Protein AF-A0A7S2JHP8-F1 (afdb_monomer_lite)

pLDDT: mean 72.4, std 18.15, range [30.45, 94.75]

Sequence (149 aa):
VKTAEEFLEIVLFQPHLDRVVVLPDGVRLLGQQDGIAECIRQAACGSRTLRQFLQRLGHDAQEAFRGRIWHYATKGSEKEVTKKSRKKKSLRETVQELQEKEATGELPTNAPLYASEIRWREKVQHPIIKDQMVKTATNVDIYDCTPLA

Structure (mmCIF, N/CA/C/O backbone):
data_AF-A0A7S2JHP8-F1
#
_entry.id   AF-A0A7S2JHP8-F1
#
loop_
_atom_site.group_PDB
_atom_site.id
_atom_site.type_symbol
_atom_site.label_atom_id
_atom_site.label_alt_id
_atom_site.label_comp_id
_atom_site.label_asym_id
_atom_site.label_entity_id
_atom_site.label_seq_id
_atom_site.pdbx_PDB_ins_code
_atom_site.Cartn_x
_atom_site.Cartn_y
_atom_site.Cartn_z
_atom_site.occupancy
_atom_site.B_iso_or_equiv
_atom_site.auth_seq_id
_atom_site.auth_comp_id
_atom_site.auth_asym_id
_atom_site.auth_atom_id
_atom_site.pdbx_PDB_model_num
ATOM 1 N N . VAL A 1 1 ? -15.486 8.942 -16.056 1.00 53.44 1 VAL A N 1
ATOM 2 C CA . VAL A 1 1 ? -14.080 9.185 -16.417 1.00 53.44 1 VAL A CA 1
ATOM 3 C C . VAL A 1 1 ? -13.724 8.244 -17.546 1.00 53.44 1 VAL A C 1
ATOM 5 O O . VAL A 1 1 ? -13.686 7.038 -17.324 1.00 53.44 1 VAL A O 1
ATOM 8 N N . LYS A 1 2 ? -13.617 8.774 -18.759 1.00 55.00 2 LYS A N 1
ATOM 9 C CA . LYS A 1 2 ? -13.337 8.032 -19.991 1.00 55.00 2 LYS A CA 1
ATOM 10 C C . LYS A 1 2 ? -11.970 8.389 -20.582 1.00 55.00 2 LYS A C 1
ATOM 12 O O . LYS A 1 2 ? -11.461 7.602 -21.372 1.00 55.00 2 LYS A O 1
ATOM 17 N N . THR A 1 3 ? -11.369 9.508 -20.172 1.00 51.47 3 THR A N 1
ATOM 18 C CA . THR A 1 3 ? -10.024 9.942 -20.589 1.00 51.47 3 THR A CA 1
ATOM 19 C C . THR A 1 3 ? -9.161 10.359 -19.390 1.00 51.47 3 THR A C 1
ATOM 21 O O . THR A 1 3 ? -9.671 10.527 -18.276 1.00 51.47 3 THR A O 1
ATOM 24 N N . ALA A 1 4 ? -7.846 10.486 -19.603 1.00 47.53 4 ALA A N 1
ATOM 25 C CA . ALA A 1 4 ? -6.899 10.947 -18.585 1.00 47.53 4 ALA A CA 1
ATOM 26 C C . ALA A 1 4 ? -7.091 12.442 -18.265 1.00 47.53 4 ALA A C 1
ATOM 28 O O . ALA A 1 4 ? -6.930 12.858 -17.122 1.00 47.53 4 ALA A O 1
ATOM 29 N N . GLU A 1 5 ? -7.521 13.236 -19.242 1.00 46.91 5 GLU A N 1
ATOM 30 C CA . GLU A 1 5 ? -7.824 14.658 -19.090 1.00 46.91 5 GLU A CA 1
ATOM 31 C C . GLU A 1 5 ? -9.089 14.871 -18.250 1.00 46.91 5 GLU A C 1
ATOM 33 O O . GLU A 1 5 ? -9.059 15.640 -17.292 1.00 46.91 5 GLU A O 1
ATOM 38 N N . GLU A 1 6 ? -10.161 14.107 -18.509 1.00 49.41 6 GLU A N 1
ATOM 39 C CA . GLU A 1 6 ? -11.370 14.120 -17.669 1.00 49.41 6 GLU A CA 1
ATOM 40 C C . GLU A 1 6 ? -11.048 13.717 -16.221 1.00 49.41 6 GLU A C 1
ATOM 42 O O . GLU A 1 6 ? -11.676 14.187 -15.274 1.00 49.41 6 GLU A O 1
ATOM 47 N N . PHE A 1 7 ? -10.075 12.819 -16.031 1.00 56.66 7 PHE A N 1
ATOM 48 C CA . PHE A 1 7 ? -9.614 12.423 -14.705 1.00 56.66 7 PHE A CA 1
ATOM 49 C C . PHE A 1 7 ? -8.895 13.572 -13.995 1.00 56.66 7 PHE A C 1
ATOM 51 O O . PHE A 1 7 ? -9.224 13.874 -12.849 1.00 56.66 7 PHE A O 1
ATOM 58 N N . LEU A 1 8 ? -7.941 14.215 -14.673 1.00 46.22 8 LEU A N 1
ATOM 59 C CA . LEU A 1 8 ? -7.182 15.336 -14.123 1.00 46.22 8 LEU A CA 1
ATOM 60 C C . LEU A 1 8 ? -8.088 16.530 -13.808 1.00 46.22 8 LEU A C 1
ATO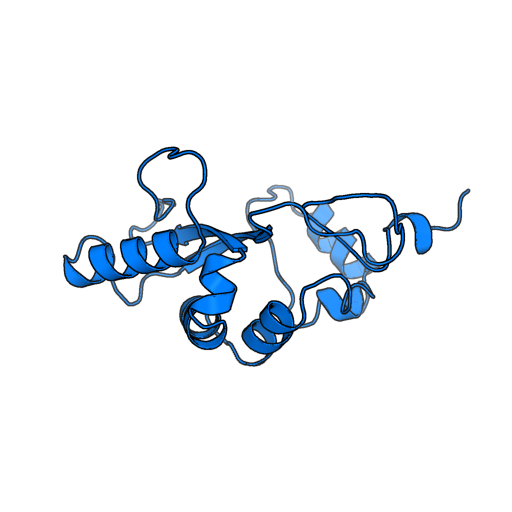M 62 O O . LEU A 1 8 ? -7.933 17.119 -12.743 1.00 46.22 8 LEU A O 1
ATOM 66 N N . GLU A 1 9 ? -9.080 16.833 -14.650 1.00 44.00 9 GLU A N 1
ATOM 67 C CA . GLU A 1 9 ? -10.091 17.855 -14.353 1.00 44.00 9 GLU A CA 1
ATOM 68 C C . GLU A 1 9 ? -10.896 17.511 -13.095 1.00 44.00 9 GLU A C 1
ATOM 70 O O . GLU A 1 9 ? -11.027 18.342 -12.200 1.00 44.00 9 GLU A O 1
ATOM 75 N N . ILE A 1 10 ? -11.387 16.277 -12.955 1.00 44.88 10 ILE A N 1
ATOM 76 C CA . ILE A 1 10 ? -12.155 15.871 -11.765 1.00 44.88 10 ILE A CA 1
ATOM 77 C C . ILE A 1 10 ? -11.296 15.917 -10.488 1.00 44.88 10 ILE A C 1
ATOM 79 O O . ILE A 1 10 ? -11.811 16.237 -9.417 1.00 44.88 10 ILE A O 1
ATOM 83 N N . VAL A 1 11 ? -9.996 15.623 -10.591 1.00 42.34 11 VAL A N 1
ATOM 84 C CA . VAL A 1 11 ? -9.034 15.697 -9.478 1.00 42.34 11 VAL A CA 1
ATOM 85 C C . VAL A 1 11 ? -8.690 17.149 -9.120 1.00 42.34 11 VAL A C 1
ATOM 87 O O . VAL A 1 11 ? -8.589 17.469 -7.938 1.00 42.34 11 VAL A O 1
ATOM 90 N N . LEU A 1 12 ? -8.535 18.033 -10.111 1.00 36.44 12 LEU A N 1
ATOM 91 C CA . LEU A 1 12 ? -8.145 19.436 -9.918 1.00 36.44 12 LEU A CA 1
ATOM 92 C C . LEU A 1 12 ? -9.314 20.346 -9.508 1.00 36.44 12 LEU A C 1
ATOM 94 O O . LEU A 1 12 ? -9.093 21.326 -8.801 1.00 36.44 12 LEU A O 1
ATOM 98 N N . PHE A 1 13 ? -10.550 20.031 -9.911 1.00 30.45 13 PHE A N 1
ATOM 99 C CA . PHE A 1 13 ? -11.729 20.864 -9.636 1.00 30.45 13 PHE A CA 1
ATOM 100 C C . PHE A 1 13 ? -12.490 20.510 -8.348 1.00 30.45 13 PHE A C 1
ATOM 102 O O . PHE A 1 13 ? -13.500 21.153 -8.050 1.00 30.45 13 PHE A O 1
ATOM 109 N N . GLN A 1 14 ? -12.033 19.545 -7.539 1.00 33.25 14 GLN A N 1
ATOM 110 C CA . GLN A 1 14 ? -12.575 19.390 -6.185 1.00 33.25 14 GLN A CA 1
ATOM 111 C C . GLN A 1 14 ? -11.833 20.303 -5.190 1.00 33.25 14 GLN A C 1
ATOM 113 O O . GLN A 1 14 ? -10.618 20.188 -5.049 1.00 33.25 14 GLN A O 1
ATOM 118 N N . PRO A 1 15 ? -12.542 21.178 -4.448 1.00 32.19 15 PRO A N 1
ATOM 119 C CA . PRO A 1 15 ? -11.938 22.202 -3.584 1.00 32.19 15 PRO A CA 1
ATOM 120 C C . PRO A 1 15 ? -11.189 21.663 -2.349 1.00 32.19 15 PRO A C 1
ATOM 122 O O . PRO A 1 15 ? -10.661 22.443 -1.560 1.00 32.19 15 PRO A O 1
ATOM 125 N N . HIS A 1 16 ? -11.114 20.343 -2.171 1.00 35.00 16 HIS A N 1
ATOM 126 C CA . HIS A 1 16 ? -10.489 19.680 -1.032 1.00 35.00 16 HIS A CA 1
ATOM 127 C C . HIS A 1 16 ? -9.866 18.367 -1.525 1.00 35.00 16 HIS A C 1
ATOM 129 O O . HIS A 1 16 ? -10.564 17.360 -1.641 1.00 35.00 16 HIS A O 1
ATOM 135 N N . LEU A 1 17 ? -8.569 18.340 -1.847 1.00 39.56 17 LEU A N 1
ATOM 136 C CA . LEU A 1 17 ? -7.865 17.080 -2.131 1.00 39.56 17 LEU A CA 1
ATOM 137 C C . LEU A 1 17 ? -7.614 16.297 -0.826 1.00 39.56 17 LEU A C 1
ATOM 139 O O . LEU A 1 17 ? -6.480 16.038 -0.448 1.00 39.56 17 LEU A O 1
ATOM 143 N N . ASP A 1 18 ? -8.695 15.894 -0.156 1.00 39.75 18 ASP A N 1
ATOM 144 C CA . ASP A 1 18 ? -8.703 14.932 0.958 1.00 39.75 18 ASP A CA 1
ATOM 145 C C . ASP A 1 18 ? -8.967 13.497 0.467 1.00 39.75 18 ASP A C 1
ATOM 147 O O . ASP A 1 18 ? -9.038 12.551 1.253 1.00 39.75 18 ASP A O 1
ATOM 151 N N . ARG A 1 19 ? -9.154 13.298 -0.846 1.00 36.59 19 ARG A N 1
ATOM 152 C CA . ARG A 1 19 ? -9.536 11.997 -1.401 1.00 36.59 19 ARG A CA 1
ATOM 153 C C . ARG A 1 19 ? -8.781 11.685 -2.688 1.00 36.59 19 ARG A C 1
ATOM 155 O O . ARG A 1 19 ? -9.166 12.098 -3.775 1.00 36.59 19 ARG A O 1
ATOM 16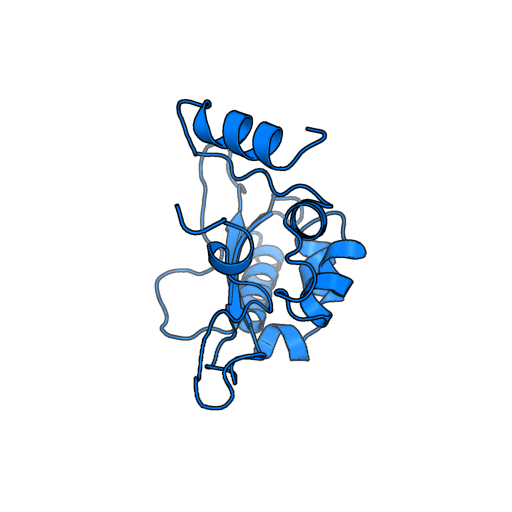2 N N . VAL A 1 20 ? -7.719 10.892 -2.561 1.00 45.59 20 VAL A N 1
ATOM 163 C CA . VAL A 1 20 ? -7.036 10.283 -3.708 1.00 45.59 20 VAL A CA 1
ATOM 164 C C . VAL A 1 20 ? -7.915 9.151 -4.242 1.00 45.59 20 VAL A C 1
ATOM 166 O O . VAL A 1 20 ? -8.080 8.115 -3.596 1.00 45.59 20 VAL A O 1
ATOM 169 N N . VAL A 1 21 ? -8.510 9.349 -5.418 1.00 43.12 21 VAL A N 1
ATOM 170 C CA . VAL A 1 21 ? -9.278 8.310 -6.114 1.00 43.12 21 VAL A CA 1
ATOM 171 C C . VAL A 1 21 ? -8.320 7.505 -6.988 1.00 43.12 21 VAL A C 1
ATOM 173 O O . VAL A 1 21 ? -7.937 7.937 -8.071 1.00 43.12 21 VAL A O 1
ATOM 176 N N . VAL A 1 22 ? -7.928 6.319 -6.520 1.00 52.06 22 VAL A N 1
ATOM 177 C CA . VAL A 1 22 ? -7.160 5.363 -7.330 1.00 52.06 22 VAL A CA 1
ATOM 178 C C . VAL A 1 22 ? -8.140 4.588 -8.208 1.00 52.06 22 VAL A C 1
ATOM 180 O O . VAL A 1 22 ? -8.879 3.730 -7.722 1.00 52.06 22 VAL A O 1
ATOM 183 N N . LEU A 1 23 ? -8.181 4.908 -9.502 1.00 52.59 23 LEU A N 1
ATOM 184 C CA . LEU A 1 23 ? -8.967 4.143 -10.466 1.00 52.59 23 LEU A CA 1
ATOM 185 C C . LEU A 1 23 ? -8.360 2.737 -10.618 1.00 52.59 23 LEU A C 1
ATOM 187 O O . LEU A 1 23 ? -7.144 2.642 -10.803 1.00 52.59 23 LEU A O 1
ATOM 191 N N . PRO A 1 24 ? -9.171 1.660 -10.627 1.00 51.50 24 PRO A N 1
ATOM 192 C CA . PRO A 1 24 ? -8.684 0.290 -10.826 1.00 51.50 24 PRO A CA 1
ATOM 193 C C . PRO A 1 24 ? -7.838 0.100 -12.094 1.00 51.50 24 PRO A C 1
ATOM 195 O O . PRO A 1 24 ? -7.022 -0.810 -12.158 1.00 51.50 24 PRO A O 1
ATOM 198 N N . ASP A 1 25 ? -8.025 0.980 -13.080 1.00 64.12 25 ASP A N 1
ATOM 199 C CA . ASP A 1 25 ? -7.346 0.972 -14.375 1.00 64.12 25 ASP A CA 1
ATOM 200 C C . ASP A 1 25 ? -6.556 2.272 -14.641 1.00 64.12 25 ASP A C 1
ATOM 202 O O . ASP A 1 25 ? -6.093 2.524 -15.750 1.00 64.12 25 ASP A O 1
ATOM 206 N N . GLY A 1 26 ? -6.401 3.132 -13.625 1.00 63.78 26 GLY A N 1
ATOM 207 C CA . GLY A 1 26 ? -5.786 4.458 -13.770 1.00 63.78 26 GLY A CA 1
ATOM 208 C C . GLY A 1 26 ? -4.344 4.394 -14.263 1.00 63.78 26 GLY A C 1
ATOM 209 O O . GLY A 1 26 ? -3.932 5.198 -15.084 1.00 63.78 26 GLY A O 1
ATOM 210 N N . VAL A 1 27 ? -3.596 3.380 -13.832 1.00 63.72 27 VAL A N 1
ATOM 211 C CA . VAL A 1 27 ? -2.206 3.166 -14.252 1.00 63.72 27 VAL A CA 1
ATOM 212 C C . VAL A 1 27 ? -2.118 2.875 -15.754 1.00 63.72 27 VAL A C 1
ATOM 214 O O . VAL A 1 27 ? -1.254 3.424 -16.431 1.00 63.72 27 VAL A O 1
ATOM 217 N N . ARG A 1 28 ? -3.033 2.054 -16.285 1.00 66.00 28 ARG A N 1
ATOM 218 C CA . ARG A 1 28 ? -3.121 1.771 -17.723 1.00 66.00 28 ARG A CA 1
ATOM 219 C C . ARG A 1 28 ? -3.589 3.001 -18.495 1.00 66.00 28 ARG A C 1
ATOM 221 O O . ARG A 1 28 ? -3.047 3.292 -19.553 1.00 66.00 28 ARG A O 1
ATOM 228 N N . LEU A 1 29 ? -4.581 3.725 -17.970 1.00 65.25 29 LEU A N 1
ATOM 229 C CA . LEU A 1 29 ? -5.089 4.958 -18.584 1.00 65.25 29 LEU A CA 1
ATOM 230 C C . LEU A 1 29 ? -4.018 6.054 -18.668 1.00 65.25 29 LEU A C 1
ATOM 232 O O . LEU A 1 29 ? -4.044 6.844 -19.602 1.00 65.25 29 LEU A O 1
ATOM 236 N N . LEU A 1 30 ? -3.068 6.072 -17.731 1.00 63.53 30 LEU A N 1
ATOM 237 C CA . LEU A 1 30 ? -1.915 6.973 -17.747 1.00 63.53 30 LEU A CA 1
ATOM 238 C C . LEU A 1 30 ? -0.759 6.470 -18.629 1.00 63.53 30 LEU A C 1
ATOM 240 O O . LEU A 1 30 ? 0.257 7.149 -18.723 1.00 63.53 30 LEU A O 1
ATOM 244 N N . GLY A 1 31 ? -0.864 5.283 -19.239 1.00 65.00 31 GLY A N 1
ATOM 245 C CA . GLY A 1 31 ? 0.239 4.673 -19.992 1.00 65.00 31 GLY A CA 1
ATOM 246 C C . GLY A 1 31 ? 1.434 4.270 -19.116 1.00 65.00 31 GLY A C 1
ATOM 247 O O . GLY A 1 31 ? 2.532 4.063 -19.620 1.00 65.00 31 GLY A O 1
ATOM 248 N N . GLN A 1 32 ? 1.231 4.157 -17.801 1.00 65.94 32 GLN A N 1
ATOM 249 C CA . GLN A 1 32 ? 2.274 3.944 -16.791 1.00 65.94 32 GLN A CA 1
ATOM 250 C C . GLN A 1 32 ? 2.308 2.496 -16.277 1.00 65.94 32 GLN A C 1
ATOM 252 O O . GLN A 1 32 ? 2.893 2.216 -15.230 1.00 65.94 32 GLN A O 1
ATOM 257 N N . GLN A 1 33 ? 1.677 1.551 -16.987 1.00 65.06 33 GLN A N 1
ATOM 258 C CA . GLN A 1 33 ? 1.565 0.141 -16.573 1.00 65.06 33 GLN A CA 1
ATOM 259 C C . GLN A 1 33 ? 2.904 -0.547 -16.303 1.00 65.06 33 GLN A C 1
ATOM 261 O O . GLN A 1 33 ? 2.944 -1.484 -15.502 1.00 65.06 33 GLN A O 1
ATOM 266 N N . ASP A 1 34 ? 3.980 -0.075 -16.931 1.00 65.31 34 ASP A N 1
ATOM 267 C CA . ASP A 1 34 ? 5.324 -0.617 -16.744 1.00 65.31 34 ASP A CA 1
ATOM 268 C C . ASP A 1 34 ? 6.170 0.209 -15.762 1.00 65.31 34 ASP A C 1
ATOM 270 O O . ASP A 1 34 ? 7.245 -0.222 -15.362 1.00 65.31 34 ASP A O 1
ATOM 274 N N . GLY A 1 35 ? 5.665 1.360 -15.300 1.00 64.62 35 GLY A N 1
ATOM 275 C CA . GLY A 1 35 ? 6.273 2.145 -14.222 1.00 64.62 35 GLY A CA 1
ATOM 276 C C . GLY A 1 35 ? 5.948 1.640 -12.813 1.00 64.62 35 GLY A C 1
ATOM 277 O O . GLY A 1 35 ? 6.386 2.216 -11.819 1.00 64.62 35 GLY A O 1
ATOM 278 N N . ILE A 1 36 ? 5.182 0.554 -12.710 1.00 71.44 36 ILE A N 1
ATOM 279 C CA . ILE A 1 36 ? 4.897 -0.141 -11.458 1.00 71.44 36 ILE A CA 1
ATOM 280 C C . ILE A 1 36 ? 5.524 -1.528 -11.532 1.00 71.44 36 ILE A C 1
ATOM 282 O O . ILE A 1 36 ? 5.339 -2.250 -12.509 1.00 71.44 36 ILE A O 1
ATOM 286 N N . ALA A 1 37 ? 6.233 -1.920 -10.470 1.00 76.69 37 ALA A N 1
ATOM 287 C CA . ALA A 1 37 ? 6.816 -3.252 -10.368 1.00 76.69 37 ALA A CA 1
ATOM 288 C C . ALA A 1 37 ? 5.753 -4.334 -10.619 1.00 76.69 37 ALA A C 1
ATOM 290 O O . ALA A 1 37 ? 4.654 -4.276 -10.060 1.00 76.69 37 ALA A O 1
ATOM 291 N N . GLU A 1 38 ? 6.085 -5.341 -11.426 1.00 82.12 38 GLU A N 1
ATOM 292 C CA . GLU A 1 38 ? 5.125 -6.361 -11.856 1.00 82.12 38 GLU A CA 1
ATOM 293 C C . GLU A 1 38 ? 4.421 -7.049 -10.676 1.00 82.12 38 GLU A C 1
ATOM 295 O O . GLU A 1 38 ? 3.208 -7.246 -10.716 1.00 82.12 38 GLU A O 1
ATOM 300 N N . CYS A 1 39 ? 5.145 -7.335 -9.592 1.00 84.69 39 CYS A N 1
ATOM 301 C CA . CYS A 1 39 ? 4.576 -7.927 -8.382 1.00 84.69 39 CYS A CA 1
ATOM 302 C C . CYS A 1 39 ? 3.487 -7.047 -7.738 1.00 84.69 39 CYS A C 1
ATOM 304 O O . CYS A 1 39 ? 2.457 -7.561 -7.304 1.00 84.69 39 CYS A O 1
ATOM 306 N N . ILE A 1 40 ? 3.663 -5.719 -7.731 1.00 83.44 40 ILE A N 1
ATOM 307 C CA . ILE A 1 40 ? 2.657 -4.764 -7.244 1.00 83.44 40 ILE A CA 1
ATOM 308 C C . ILE A 1 40 ? 1.449 -4.759 -8.181 1.00 83.44 40 ILE A C 1
ATOM 310 O O . ILE A 1 40 ? 0.312 -4.809 -7.711 1.00 83.44 40 ILE A O 1
ATOM 314 N N . ARG A 1 41 ? 1.681 -4.750 -9.500 1.00 79.19 41 ARG A N 1
ATOM 315 C CA . ARG A 1 41 ? 0.619 -4.777 -10.516 1.00 79.19 41 ARG A CA 1
ATOM 316 C C . ARG A 1 41 ? -0.238 -6.038 -10.395 1.00 79.19 41 ARG A C 1
ATOM 318 O O . ARG A 1 41 ? -1.456 -5.940 -10.273 1.00 79.19 41 ARG A O 1
ATOM 325 N N . GLN A 1 42 ? 0.388 -7.212 -10.354 1.00 83.19 42 GLN A N 1
ATOM 326 C CA . GLN A 1 42 ? -0.305 -8.494 -10.213 1.00 83.19 42 GLN A CA 1
ATOM 327 C C . GLN A 1 42 ? -1.093 -8.574 -8.893 1.00 83.19 42 GLN A C 1
ATOM 329 O O . GLN A 1 42 ? -2.257 -8.988 -8.887 1.00 83.19 42 GLN A O 1
ATOM 334 N N . ALA A 1 43 ? -0.501 -8.121 -7.780 1.00 84.06 43 ALA A N 1
ATOM 335 C CA . ALA A 1 43 ? -1.182 -8.077 -6.489 1.00 84.06 43 ALA A CA 1
ATOM 336 C C . ALA A 1 43 ? -2.396 -7.133 -6.509 1.00 84.06 43 ALA A C 1
ATOM 338 O O . ALA A 1 43 ? -3.453 -7.490 -5.983 1.00 84.06 43 ALA A O 1
ATOM 339 N N . ALA A 1 44 ? -2.274 -5.957 -7.133 1.00 82.19 44 ALA A N 1
ATOM 340 C CA . ALA A 1 44 ? -3.356 -4.981 -7.257 1.00 82.19 44 ALA A CA 1
ATOM 341 C C . ALA A 1 44 ? -4.513 -5.511 -8.113 1.00 82.19 44 ALA A C 1
ATOM 343 O O . ALA A 1 44 ? -5.654 -5.491 -7.656 1.00 82.19 44 ALA A O 1
ATOM 344 N N . CYS A 1 45 ? -4.231 -6.069 -9.296 1.00 78.50 45 CYS A N 1
ATOM 345 C CA . CYS A 1 45 ? -5.257 -6.615 -10.191 1.00 78.50 45 CYS A CA 1
ATOM 346 C C . CYS A 1 45 ? -6.091 -7.731 -9.539 1.00 78.50 45 CYS A C 1
ATOM 348 O O . CYS A 1 45 ? -7.286 -7.852 -9.801 1.00 78.50 45 CYS A O 1
ATOM 350 N N . GLY A 1 46 ? -5.481 -8.547 -8.673 1.00 76.19 46 GLY A N 1
ATOM 351 C CA . GLY A 1 46 ? -6.174 -9.632 -7.973 1.00 76.19 46 GLY A CA 1
ATOM 352 C C . GLY A 1 46 ? -6.980 -9.205 -6.740 1.00 76.19 46 GLY A C 1
ATOM 353 O O . GLY A 1 46 ? -7.597 -10.061 -6.097 1.00 76.19 46 GLY A O 1
ATOM 354 N N . SER A 1 47 ? -6.957 -7.926 -6.361 1.00 80.94 47 SER A N 1
ATOM 355 C CA . SER A 1 47 ? -7.399 -7.473 -5.039 1.00 80.94 47 SER A CA 1
ATOM 356 C C . SER A 1 47 ? -8.556 -6.490 -5.097 1.00 80.94 47 SER A C 1
ATOM 358 O O . SER A 1 47 ? -8.571 -5.564 -5.898 1.00 80.94 47 SER A O 1
ATOM 360 N N . ARG A 1 48 ? -9.516 -6.657 -4.183 1.00 82.00 48 ARG A N 1
ATOM 361 C CA . ARG A 1 48 ? -10.634 -5.719 -3.979 1.00 82.00 48 ARG A CA 1
ATOM 362 C C . ARG A 1 48 ? -10.473 -4.859 -2.728 1.00 82.00 48 ARG A C 1
ATOM 364 O O . ARG A 1 48 ? -11.201 -3.889 -2.553 1.00 82.00 48 ARG A O 1
ATOM 371 N N . THR A 1 49 ? -9.547 -5.222 -1.844 1.00 82.69 49 THR A N 1
ATOM 372 C CA . THR A 1 49 ? -9.245 -4.493 -0.608 1.00 82.69 49 THR A CA 1
ATOM 373 C C . THR A 1 49 ? -7.740 -4.430 -0.389 1.00 82.69 49 THR A C 1
ATOM 375 O O . THR A 1 49 ? -7.001 -5.285 -0.884 1.00 82.69 49 THR A O 1
ATOM 378 N N . LEU A 1 50 ? -7.274 -3.463 0.411 1.00 86.19 50 LEU A N 1
ATOM 379 C CA . LEU A 1 50 ? -5.852 -3.372 0.748 1.00 86.19 50 LEU A CA 1
ATOM 380 C C . LEU A 1 50 ? -5.347 -4.639 1.458 1.00 86.19 50 LEU A C 1
ATOM 382 O O . LEU A 1 50 ? -4.219 -5.057 1.237 1.00 86.19 50 LEU A O 1
ATOM 386 N N . ARG A 1 51 ? -6.181 -5.301 2.264 1.00 89.69 51 ARG A N 1
ATOM 387 C CA . ARG A 1 51 ? -5.806 -6.558 2.934 1.00 89.69 51 ARG A CA 1
ATOM 388 C C . ARG A 1 51 ? -5.519 -7.676 1.939 1.00 89.69 51 ARG A C 1
ATOM 390 O O . ARG A 1 51 ? -4.498 -8.343 2.059 1.00 89.69 51 ARG A O 1
ATOM 397 N N . GLN A 1 52 ? -6.394 -7.841 0.944 1.00 86.06 52 GLN A N 1
ATOM 398 C CA . GLN A 1 52 ? -6.181 -8.806 -0.136 1.00 86.06 52 GLN A CA 1
ATOM 399 C C . GLN A 1 52 ? -4.921 -8.466 -0.931 1.00 86.06 52 GLN A C 1
ATOM 401 O O . GLN A 1 52 ? -4.139 -9.363 -1.231 1.00 86.06 52 GLN A O 1
ATOM 406 N N . PHE A 1 53 ? -4.693 -7.176 -1.195 1.00 90.44 53 PHE A N 1
ATOM 407 C CA . PHE A 1 53 ? -3.485 -6.701 -1.86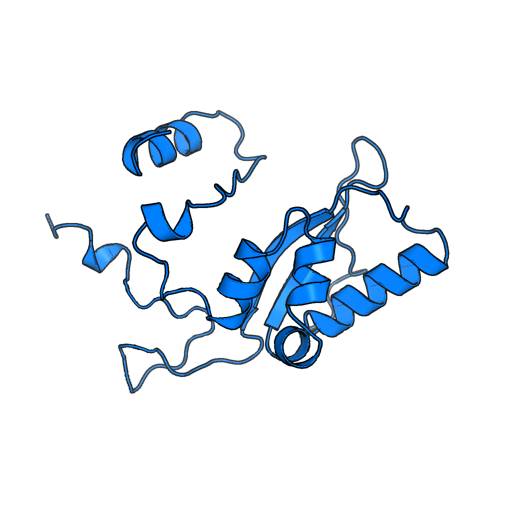4 1.00 90.44 53 PHE A CA 1
ATOM 408 C C . PHE A 1 53 ? -2.226 -7.076 -1.085 1.00 90.44 53 PHE A C 1
ATOM 410 O O . PHE A 1 53 ? -1.332 -7.707 -1.642 1.00 90.44 53 PHE A O 1
ATOM 417 N N . LEU A 1 54 ? -2.176 -6.762 0.212 1.00 91.31 54 LEU A N 1
ATOM 418 C CA . LEU A 1 54 ? -1.030 -7.075 1.063 1.00 91.31 54 LEU A CA 1
ATOM 419 C C . LEU A 1 54 ? -0.806 -8.587 1.129 1.00 91.31 54 LEU A C 1
ATOM 421 O O . LEU A 1 54 ? 0.322 -9.036 0.959 1.00 91.31 54 LEU A O 1
ATOM 425 N N . GLN A 1 55 ? -1.864 -9.383 1.296 1.00 93.25 55 GLN A N 1
ATOM 426 C CA . GLN A 1 55 ? -1.761 -10.842 1.311 1.00 93.25 55 GLN A CA 1
ATOM 427 C C . GLN A 1 55 ? -1.208 -11.399 -0.010 1.00 93.25 55 GLN A C 1
ATOM 429 O O . GLN A 1 55 ? -0.301 -12.228 0.018 1.00 93.25 55 GLN A O 1
ATOM 434 N N . ARG A 1 56 ? -1.722 -10.937 -1.157 1.00 91.62 56 ARG A N 1
ATOM 435 C CA . ARG A 1 56 ? -1.290 -11.392 -2.489 1.00 91.62 56 ARG A CA 1
ATOM 436 C C . ARG A 1 56 ? 0.115 -10.945 -2.858 1.00 91.62 56 ARG A C 1
ATOM 438 O O . ARG A 1 56 ? 0.782 -11.660 -3.593 1.00 91.62 56 ARG A O 1
ATOM 445 N N . LEU A 1 57 ? 0.554 -9.788 -2.365 1.00 91.50 57 LEU A N 1
ATOM 446 C CA . LEU A 1 57 ? 1.900 -9.281 -2.618 1.00 91.50 57 LEU A CA 1
ATOM 447 C C . LEU A 1 57 ? 2.975 -10.252 -2.099 1.00 91.50 57 LEU A C 1
ATOM 449 O O . LEU A 1 57 ? 4.030 -10.375 -2.710 1.00 91.50 57 LEU A O 1
ATOM 453 N N . GLY A 1 58 ? 2.689 -10.979 -1.014 1.00 94.06 58 GLY A N 1
ATOM 454 C CA . GLY A 1 58 ? 3.608 -11.960 -0.437 1.00 94.06 58 GLY A CA 1
ATOM 455 C C . GLY A 1 58 ? 4.732 -11.329 0.390 1.00 94.06 58 GLY A C 1
ATOM 456 O O . GLY A 1 58 ? 4.983 -10.125 0.338 1.00 94.06 58 GLY A O 1
ATOM 457 N N . HIS A 1 59 ? 5.395 -12.142 1.213 1.00 94.50 59 HIS A N 1
ATOM 458 C CA . HIS A 1 59 ? 6.379 -11.653 2.186 1.00 94.50 59 HIS A CA 1
ATOM 459 C C . HIS A 1 59 ? 7.646 -11.099 1.532 1.00 94.50 59 HIS A C 1
ATOM 461 O O . HIS A 1 59 ? 8.097 -10.026 1.925 1.00 94.50 59 HIS A O 1
ATOM 467 N N . ASP A 1 60 ? 8.158 -11.762 0.497 1.00 92.38 60 ASP A N 1
ATOM 468 C CA . ASP A 1 60 ? 9.399 -11.351 -0.169 1.00 92.38 60 ASP A CA 1
ATOM 469 C C . ASP A 1 60 ? 9.266 -9.965 -0.808 1.00 92.38 60 ASP A C 1
ATOM 471 O O . ASP A 1 60 ? 10.112 -9.089 -0.616 1.00 92.38 60 ASP A O 1
ATOM 475 N N . ALA A 1 61 ? 8.155 -9.712 -1.505 1.00 89.69 61 ALA A N 1
ATOM 476 C CA . ALA A 1 61 ? 7.892 -8.389 -2.054 1.00 89.69 61 ALA A CA 1
ATOM 477 C C . ALA A 1 61 ? 7.639 -7.366 -0.934 1.00 89.69 61 ALA A C 1
ATOM 479 O O . ALA A 1 61 ? 8.192 -6.270 -0.980 1.00 89.69 61 ALA A O 1
ATOM 480 N N . GLN A 1 62 ? 6.880 -7.709 0.114 1.00 93.69 62 GLN A N 1
ATOM 481 C CA . GLN A 1 62 ? 6.690 -6.814 1.266 1.00 93.69 62 GLN A CA 1
ATOM 482 C C . GLN A 1 62 ? 8.015 -6.390 1.934 1.00 93.69 62 GLN A C 1
ATOM 484 O O . GLN A 1 62 ? 8.090 -5.284 2.469 1.00 93.69 62 GLN A O 1
ATOM 489 N N . GLU A 1 63 ? 9.063 -7.215 1.903 1.00 93.62 63 GLU A N 1
ATOM 490 C CA . GLU A 1 63 ? 10.392 -6.830 2.401 1.00 93.62 63 GLU A CA 1
ATOM 491 C C . GLU A 1 63 ? 11.118 -5.833 1.486 1.00 93.62 63 GLU A C 1
ATOM 493 O O . GLU A 1 63 ? 11.824 -4.932 1.958 1.00 93.62 63 GLU A O 1
ATOM 498 N N . ALA A 1 64 ? 10.919 -5.960 0.173 1.00 89.19 64 ALA A N 1
ATOM 499 C CA . ALA A 1 64 ? 11.551 -5.112 -0.832 1.00 89.19 64 ALA A CA 1
ATOM 500 C C . ALA A 1 64 ? 10.933 -3.703 -0.923 1.00 89.19 64 ALA A C 1
ATOM 502 O O . ALA A 1 64 ? 11.592 -2.753 -1.366 1.00 89.19 64 ALA A O 1
ATOM 503 N N . PHE A 1 65 ? 9.687 -3.543 -0.474 1.00 87.75 65 PHE A N 1
ATOM 504 C CA . PHE A 1 65 ? 8.982 -2.264 -0.456 1.00 87.75 65 PHE A CA 1
ATOM 505 C C . PHE A 1 65 ? 8.948 -1.635 0.940 1.00 87.75 65 PHE A C 1
ATOM 507 O O . PHE A 1 65 ? 9.069 -2.290 1.972 1.00 87.75 65 PHE A O 1
ATOM 514 N N . ARG A 1 66 ? 8.733 -0.323 0.973 1.00 88.19 66 ARG A N 1
ATOM 515 C CA . ARG A 1 66 ? 8.177 0.391 2.123 1.00 88.19 66 ARG A CA 1
ATOM 516 C C . ARG A 1 66 ? 6.799 0.887 1.760 1.00 88.19 66 ARG A C 1
ATOM 518 O O . ARG A 1 66 ? 6.576 1.279 0.617 1.00 88.19 66 ARG A O 1
ATOM 525 N N . GLY A 1 67 ? 5.915 0.952 2.744 1.00 85.19 67 GLY A N 1
ATOM 526 C CA . GLY A 1 67 ? 4.641 1.617 2.551 1.00 85.19 67 GLY A CA 1
ATOM 527 C C . GLY A 1 67 ? 4.057 2.177 3.831 1.00 85.19 67 GLY A C 1
ATOM 528 O O . GLY A 1 67 ? 4.379 1.730 4.935 1.00 85.19 67 GLY A O 1
ATOM 529 N N . ARG A 1 68 ? 3.204 3.182 3.647 1.00 86.25 68 ARG A N 1
ATOM 530 C CA . ARG A 1 68 ? 2.468 3.862 4.712 1.00 86.25 68 ARG A CA 1
ATOM 531 C C . ARG A 1 68 ? 1.018 3.422 4.646 1.00 86.25 68 ARG A C 1
ATOM 533 O O . ARG A 1 68 ? 0.310 3.768 3.700 1.00 86.25 68 ARG A O 1
ATOM 540 N N . ILE A 1 69 ? 0.613 2.616 5.622 1.00 88.75 69 ILE A N 1
ATOM 541 C CA . ILE A 1 69 ? -0.745 2.084 5.731 1.00 88.75 69 ILE A CA 1
ATOM 542 C C . ILE A 1 69 ? -1.483 2.867 6.805 1.00 88.75 69 ILE A C 1
ATOM 544 O O . ILE A 1 69 ? -0.981 3.044 7.915 1.00 88.75 69 ILE A O 1
ATOM 548 N N . TRP A 1 70 ? -2.692 3.284 6.470 1.00 88.81 70 TRP A N 1
ATOM 549 C CA . TRP A 1 70 ? -3.578 4.070 7.307 1.00 88.81 70 TRP A CA 1
ATOM 550 C C . TRP A 1 70 ? -4.886 3.332 7.528 1.00 88.81 70 TRP A C 1
ATOM 552 O O . TRP A 1 70 ? -5.276 2.475 6.731 1.00 88.81 70 TRP A O 1
ATOM 562 N N . HIS A 1 71 ? -5.566 3.676 8.616 1.00 87.00 71 HIS A N 1
ATOM 563 C CA . HIS A 1 71 ? -6.846 3.092 8.973 1.00 87.00 71 HIS A CA 1
ATOM 564 C C . HIS A 1 71 ? -7.830 4.132 9.512 1.00 87.00 71 HIS A C 1
ATOM 566 O O . HIS A 1 71 ? -7.443 5.106 10.161 1.00 87.00 71 HIS A O 1
ATOM 572 N N . TYR A 1 72 ? -9.117 3.848 9.313 1.00 85.06 72 TYR A N 1
ATOM 573 C CA . TYR A 1 72 ? -10.241 4.585 9.898 1.00 85.06 72 TYR A CA 1
ATOM 574 C C . TYR A 1 72 ? -10.955 3.721 10.944 1.00 85.06 72 TYR A 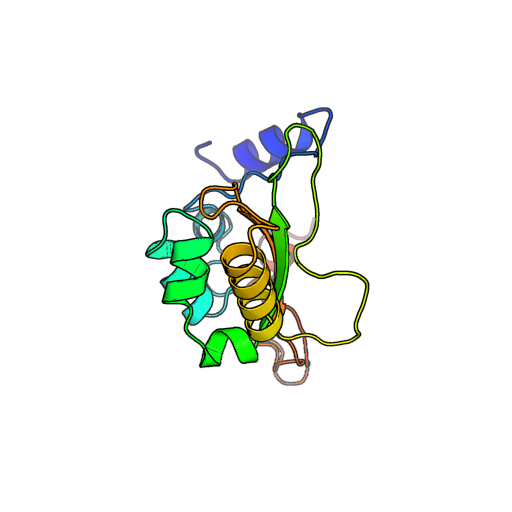C 1
ATOM 576 O O . TYR A 1 72 ? -12.128 3.385 10.802 1.00 85.06 72 TYR A O 1
ATOM 584 N N . ALA A 1 73 ? -10.232 3.299 11.985 1.00 78.75 73 ALA A N 1
ATOM 585 C CA . ALA A 1 73 ? -10.817 2.437 13.025 1.00 78.75 73 ALA A CA 1
ATOM 586 C C . ALA A 1 73 ? -11.858 3.175 13.883 1.00 78.75 73 ALA A C 1
ATOM 588 O O . ALA A 1 73 ? -12.811 2.565 14.360 1.00 78.75 73 ALA A O 1
ATOM 589 N N . THR A 1 74 ? -11.699 4.489 14.061 1.00 73.81 74 THR A N 1
ATOM 590 C CA . THR A 1 74 ? -12.674 5.348 14.741 1.00 73.81 74 THR A CA 1
ATOM 591 C C . THR A 1 74 ? -13.192 6.388 13.754 1.00 73.81 74 THR A C 1
ATOM 593 O O . THR A 1 74 ? -12.415 6.992 13.011 1.00 73.81 74 THR A O 1
ATOM 596 N N . LYS A 1 75 ? -14.513 6.602 13.731 1.00 64.00 75 LYS A N 1
ATOM 597 C CA . LYS A 1 75 ? -15.153 7.595 12.858 1.00 64.00 75 LYS A CA 1
ATOM 598 C C . LYS A 1 75 ? -14.551 8.978 13.124 1.00 64.00 75 LYS A C 1
ATOM 600 O O . LYS A 1 75 ? -14.555 9.438 14.260 1.00 64.00 75 LYS A O 1
ATOM 605 N N . GLY A 1 76 ? -14.037 9.622 12.078 1.00 64.88 76 GLY A N 1
ATOM 606 C CA . GLY A 1 76 ? -13.403 10.939 12.180 1.00 64.88 76 GLY A CA 1
ATOM 607 C C . GLY A 1 76 ? -11.954 10.928 12.680 1.00 64.88 76 GLY A C 1
ATOM 608 O O . GLY A 1 76 ? -11.392 12.001 12.861 1.00 64.88 76 GLY A O 1
ATOM 609 N N . SER A 1 77 ? -11.329 9.759 12.883 1.00 75.38 77 SER A N 1
ATOM 610 C CA . SER A 1 77 ? -9.892 9.679 13.163 1.00 75.38 77 SER A CA 1
ATOM 611 C C . SER A 1 77 ? -9.177 8.802 12.141 1.00 75.38 77 SER A C 1
ATOM 613 O O . SER A 1 77 ? -9.398 7.589 12.074 1.00 75.38 77 SER A O 1
ATOM 615 N N . GLU A 1 78 ? -8.281 9.423 11.394 1.00 83.00 78 GLU A N 1
ATOM 616 C CA . GLU A 1 78 ? -7.317 8.758 10.536 1.00 83.00 78 GLU A CA 1
ATOM 617 C C . GLU A 1 78 ? -6.018 8.537 11.311 1.00 83.00 78 GLU A C 1
ATOM 619 O O . GLU A 1 78 ? -5.497 9.458 11.946 1.00 83.00 78 GLU A O 1
ATOM 624 N N . LYS A 1 79 ? -5.501 7.306 11.302 1.00 87.88 79 LYS A N 1
ATOM 625 C CA . LYS A 1 79 ? -4.235 6.980 11.966 1.00 87.88 79 LYS A CA 1
ATOM 626 C C . LYS A 1 79 ? -3.384 6.078 11.089 1.00 87.88 79 LYS A C 1
ATOM 628 O O . LYS A 1 79 ? -3.883 5.140 10.469 1.00 87.88 79 LYS A O 1
ATOM 633 N N . GLU A 1 80 ? -2.088 6.361 11.053 1.00 89.00 80 GLU A N 1
ATOM 634 C CA . GLU A 1 80 ? -1.111 5.463 10.447 1.00 89.00 80 GLU A CA 1
ATOM 635 C C . GLU A 1 80 ? -0.960 4.232 11.348 1.00 89.00 80 GLU A C 1
ATOM 637 O O . GLU A 1 80 ? -0.916 4.342 12.578 1.00 89.00 80 GLU A O 1
ATOM 642 N N . VAL A 1 81 ? -0.879 3.047 10.743 1.00 87.69 81 VAL A N 1
ATOM 643 C CA . VAL A 1 81 ? -0.672 1.789 11.473 1.00 87.69 81 VAL A CA 1
ATOM 644 C C . VAL A 1 81 ? 0.596 1.877 12.324 1.00 87.69 81 VAL A C 1
ATOM 646 O O . VAL A 1 81 ? 0.595 1.463 13.486 1.00 87.69 81 VAL A O 1
ATOM 649 N N . THR A 1 82 ? 1.659 2.477 11.787 1.00 82.06 82 THR A N 1
ATOM 650 C CA . THR A 1 82 ? 2.935 2.587 12.492 1.00 82.06 82 THR A CA 1
ATOM 651 C C . THR A 1 82 ? 2.897 3.678 13.569 1.00 82.06 82 THR A C 1
ATOM 653 O O . THR A 1 82 ? 2.555 4.837 13.333 1.00 82.06 82 THR A O 1
ATOM 656 N N . LYS A 1 83 ? 3.292 3.329 14.801 1.00 63.84 83 LYS A N 1
ATOM 657 C CA . LYS A 1 83 ? 3.437 4.299 15.898 1.00 63.84 83 LYS A CA 1
ATOM 658 C C . LYS A 1 83 ? 4.781 5.026 15.751 1.00 63.84 83 LYS A C 1
ATOM 660 O O . LYS A 1 83 ? 5.797 4.510 16.194 1.00 63.84 83 LYS A O 1
ATOM 665 N N . LYS A 1 84 ? 4.768 6.229 15.161 1.00 56.84 84 LYS A N 1
ATOM 666 C CA . LYS A 1 84 ? 5.881 7.207 15.100 1.00 56.84 84 LYS A CA 1
ATOM 667 C C . LYS A 1 84 ? 7.174 6.721 14.408 1.00 56.84 84 LYS A C 1
ATOM 669 O O . LYS A 1 84 ? 7.899 5.876 14.916 1.00 56.84 84 LYS A O 1
ATOM 674 N N . SER A 1 85 ? 7.502 7.369 13.283 1.00 54.22 85 SER A N 1
ATOM 675 C CA . SER A 1 85 ? 8.844 7.581 12.698 1.00 54.22 85 SER A CA 1
ATOM 676 C C . SER A 1 85 ? 9.981 6.684 13.232 1.00 54.22 85 SER A C 1
ATOM 678 O O . SER A 1 85 ? 10.905 7.155 13.904 1.00 54.22 85 SER A O 1
ATOM 680 N N . ARG A 1 86 ? 9.986 5.398 12.867 1.00 56.41 86 ARG A N 1
ATOM 681 C CA . ARG A 1 86 ? 11.225 4.611 12.863 1.00 56.41 86 ARG A CA 1
ATOM 682 C C . ARG A 1 86 ? 11.799 4.653 11.457 1.00 56.41 86 ARG A C 1
ATOM 684 O O . ARG A 1 86 ? 11.142 4.270 10.490 1.00 56.41 86 ARG A O 1
ATOM 691 N N . LYS A 1 87 ? 13.021 5.177 11.336 1.00 60.94 87 LYS A N 1
ATOM 692 C CA . LYS A 1 87 ? 13.752 5.207 10.068 1.00 60.94 87 LYS A CA 1
ATOM 693 C C . LYS A 1 87 ? 13.844 3.769 9.545 1.00 60.94 87 LYS A C 1
ATOM 695 O O . LYS A 1 87 ? 14.484 2.940 10.172 1.00 60.94 87 LYS A O 1
ATOM 700 N N . LYS A 1 88 ? 13.265 3.542 8.363 1.00 62.97 88 LYS A N 1
ATOM 701 C CA . LYS A 1 88 ? 13.503 2.399 7.467 1.00 62.97 88 LYS A CA 1
ATOM 702 C C . LYS A 1 88 ? 12.658 1.116 7.579 1.00 62.97 88 LYS A C 1
ATOM 704 O O . LYS A 1 88 ? 13.071 0.135 6.968 1.00 62.97 88 LYS A O 1
ATOM 709 N N . LYS A 1 89 ? 11.470 1.128 8.190 1.00 79.56 89 LYS A N 1
ATOM 710 C CA . LYS A 1 89 ? 10.608 -0.071 8.205 1.00 79.56 89 LYS A CA 1
ATOM 711 C C . LYS A 1 89 ? 10.227 -0.573 6.807 1.00 79.56 89 LYS A C 1
ATOM 713 O O . LYS A 1 89 ? 9.871 0.250 5.959 1.00 79.56 89 LYS A O 1
ATOM 718 N N . SER A 1 90 ? 10.312 -1.880 6.569 1.00 91.50 90 SER A N 1
ATOM 719 C CA . SER A 1 90 ? 9.753 -2.535 5.385 1.00 91.50 90 SER A CA 1
ATOM 720 C C . SER A 1 90 ? 8.224 -2.541 5.442 1.00 91.50 90 SER A C 1
ATOM 722 O O . SER A 1 90 ? 7.610 -2.345 6.494 1.00 91.50 90 SER A O 1
ATOM 724 N N . LEU A 1 91 ? 7.579 -2.744 4.293 1.00 91.56 91 LEU A N 1
ATOM 725 C CA . LEU A 1 91 ? 6.132 -2.929 4.241 1.00 91.56 91 LEU A CA 1
ATOM 726 C C . LEU A 1 91 ? 5.732 -4.178 5.040 1.00 91.56 91 LEU A C 1
ATOM 728 O O . LEU A 1 91 ? 4.672 -4.178 5.659 1.00 91.56 91 LEU A O 1
ATOM 732 N N . ARG A 1 92 ? 6.598 -5.197 5.092 1.00 94.19 92 ARG A N 1
ATOM 733 C CA . ARG A 1 92 ? 6.401 -6.402 5.903 1.00 94.19 92 ARG A CA 1
ATOM 734 C C . ARG A 1 92 ? 6.258 -6.081 7.386 1.00 94.19 92 ARG A C 1
ATOM 736 O O . ARG A 1 92 ? 5.288 -6.525 7.995 1.00 94.19 92 ARG A O 1
ATOM 743 N N . GLU A 1 93 ? 7.160 -5.274 7.938 1.00 92.62 93 GLU A N 1
ATOM 744 C CA . GLU A 1 93 ? 7.086 -4.829 9.336 1.00 92.62 93 GLU A CA 1
ATOM 745 C C . GLU A 1 93 ? 5.791 -4.044 9.606 1.00 92.62 93 GLU A C 1
ATOM 747 O O . GLU A 1 93 ? 5.136 -4.252 10.625 1.00 92.62 93 GLU A O 1
ATOM 752 N N . THR A 1 94 ? 5.359 -3.186 8.673 1.00 91.88 94 THR A N 1
ATOM 753 C CA . THR A 1 94 ? 4.072 -2.477 8.794 1.00 91.88 94 THR A CA 1
ATOM 754 C C . THR A 1 94 ? 2.879 -3.442 8.784 1.00 91.88 94 THR A C 1
ATOM 756 O O . THR A 1 94 ? 1.921 -3.246 9.530 1.00 91.88 94 THR A O 1
ATOM 759 N N . VAL A 1 95 ? 2.915 -4.488 7.950 1.00 93.88 95 VAL A N 1
ATOM 760 C CA . VAL A 1 95 ? 1.870 -5.525 7.901 1.00 93.88 95 VAL A CA 1
ATOM 761 C C . VAL A 1 95 ? 1.841 -6.344 9.192 1.00 93.88 95 VAL A C 1
ATOM 763 O O . VAL A 1 95 ? 0.758 -6.672 9.667 1.00 93.88 95 VAL A O 1
ATOM 766 N N . GLN A 1 96 ? 2.996 -6.646 9.783 1.00 94.06 96 GLN A N 1
ATOM 767 C CA . GLN A 1 96 ? 3.067 -7.325 11.079 1.00 94.06 96 GLN A CA 1
ATOM 768 C C . GLN A 1 96 ? 2.473 -6.461 12.195 1.00 94.06 96 GLN A C 1
ATOM 770 O O . GLN A 1 96 ? 1.617 -6.941 12.929 1.00 94.06 96 GLN A O 1
ATOM 775 N N . GLU A 1 97 ? 2.816 -5.170 12.263 1.00 93.00 97 GLU A N 1
ATOM 776 C CA . GLU A 1 97 ? 2.208 -4.258 13.246 1.00 93.00 97 GLU A CA 1
ATOM 777 C C . GLU A 1 97 ? 0.690 -4.137 13.065 1.00 93.00 97 GLU A C 1
ATOM 779 O O . GLU A 1 97 ? -0.045 -4.050 14.048 1.00 93.00 97 GLU A O 1
ATOM 784 N N . LEU A 1 98 ? 0.199 -4.147 11.821 1.00 92.62 98 LEU A N 1
ATOM 785 C CA . LEU A 1 98 ? -1.237 -4.209 11.549 1.00 92.62 98 LEU A CA 1
ATOM 786 C C . LEU A 1 98 ? -1.846 -5.473 12.172 1.00 92.62 98 LEU A C 1
ATOM 788 O O . LEU A 1 98 ? -2.804 -5.366 12.932 1.00 92.62 98 LEU A O 1
ATOM 792 N N . GLN A 1 99 ? -1.263 -6.642 11.902 1.00 94.00 99 GLN A N 1
ATOM 793 C CA . GLN A 1 99 ? -1.747 -7.929 12.410 1.00 94.00 99 GLN A CA 1
ATOM 794 C C . GLN A 1 99 ? -1.702 -8.011 13.944 1.00 94.00 99 GLN A C 1
ATOM 796 O O . GLN A 1 99 ? -2.638 -8.515 14.560 1.00 94.00 99 GLN A O 1
ATOM 801 N N . GLU A 1 100 ? -0.656 -7.480 14.577 1.00 94.00 100 GLU A N 1
ATOM 802 C CA . GLU A 1 100 ? -0.534 -7.409 16.039 1.00 94.00 100 GLU A CA 1
ATOM 803 C C . GLU A 1 100 ? -1.610 -6.510 16.659 1.00 94.00 100 GLU A C 1
ATOM 805 O O . GLU A 1 100 ? -2.242 -6.875 17.653 1.00 94.00 100 GLU A O 1
ATOM 810 N N . LYS A 1 101 ? -1.871 -5.344 16.058 1.00 91.56 101 LYS A N 1
ATOM 811 C CA . LYS A 1 101 ? -2.950 -4.447 16.500 1.00 91.56 101 LYS A CA 1
ATOM 812 C C . LYS A 1 101 ? -4.330 -5.073 16.343 1.00 91.56 101 LYS A C 1
ATOM 814 O O . LYS A 1 101 ? -5.213 -4.814 17.155 1.00 91.56 101 LYS A O 1
ATOM 819 N N . GLU A 1 102 ? -4.518 -5.894 15.320 1.00 93.12 102 GLU A N 1
ATOM 820 C CA . GLU A 1 102 ? -5.752 -6.652 15.136 1.00 93.12 102 GLU A CA 1
ATOM 821 C C . GLU A 1 102 ? -5.910 -7.754 16.175 1.00 93.12 102 GLU A C 1
ATOM 823 O O . GLU A 1 102 ? -6.969 -7.876 16.787 1.00 93.12 102 GLU A O 1
ATOM 828 N N . ALA A 1 103 ? -4.846 -8.519 16.418 1.00 94.75 103 ALA A N 1
ATOM 829 C CA . ALA A 1 103 ? -4.839 -9.592 17.405 1.00 94.75 103 ALA A CA 1
ATOM 830 C C . ALA A 1 103 ? -5.063 -9.076 18.835 1.00 94.75 103 ALA A C 1
ATOM 832 O O . ALA A 1 103 ? -5.708 -9.741 19.641 1.00 94.75 103 ALA A O 1
ATOM 833 N N . THR A 1 104 ? -4.561 -7.879 19.147 1.00 93.44 104 THR A N 1
ATOM 834 C CA . THR A 1 104 ? -4.739 -7.225 20.455 1.00 93.44 104 THR A CA 1
ATOM 835 C C . THR A 1 104 ? -6.055 -6.452 20.584 1.00 93.44 104 THR A C 1
ATOM 837 O O . THR A 1 104 ? -6.371 -5.972 21.670 1.00 93.44 104 THR A O 1
ATOM 840 N N . GLY A 1 105 ? -6.828 -6.312 19.501 1.00 89.75 105 GLY A N 1
ATOM 841 C CA . GLY A 1 105 ? -8.071 -5.538 19.485 1.00 89.75 105 GLY A CA 1
ATOM 842 C C . GLY A 1 105 ? -7.885 -4.014 19.448 1.00 89.75 105 GLY A C 1
ATOM 843 O O . GLY A 1 105 ? -8.878 -3.292 19.496 1.00 89.75 105 GLY A O 1
ATOM 844 N N . GLU A 1 106 ? -6.652 -3.500 19.318 1.00 89.44 106 GLU A N 1
ATOM 845 C CA . GLU A 1 106 ? -6.390 -2.064 19.093 1.00 89.44 106 GLU A CA 1
ATOM 846 C C . GLU A 1 106 ? -7.011 -1.589 17.763 1.00 89.44 106 GLU A C 1
ATOM 848 O O . GLU A 1 106 ? -7.410 -0.429 17.636 1.00 89.44 106 GLU A O 1
ATOM 853 N N . LEU A 1 107 ? -7.103 -2.481 16.770 1.00 89.19 107 LEU A N 1
ATOM 854 C CA . LEU A 1 107 ? -7.648 -2.200 15.444 1.00 89.19 107 LEU A CA 1
ATOM 855 C C . LEU A 1 107 ? -8.662 -3.282 15.025 1.00 89.19 107 LEU A C 1
ATOM 857 O O . LEU A 1 107 ? -8.297 -4.451 14.945 1.00 89.19 107 LEU A O 1
ATOM 861 N N . PRO A 1 108 ? -9.921 -2.931 14.703 1.00 89.94 108 PRO A N 1
ATOM 862 C CA . PRO A 1 108 ? -10.894 -3.899 14.202 1.00 89.94 108 PRO A CA 1
ATOM 863 C C . PRO A 1 108 ? -10.463 -4.515 12.867 1.00 89.94 108 PRO A C 1
ATOM 865 O O . PRO A 1 108 ? -10.043 -3.804 11.952 1.00 89.94 108 PRO A O 1
ATOM 868 N N . THR A 1 109 ? -10.649 -5.823 12.692 1.00 89.88 109 THR A N 1
ATOM 869 C CA . THR A 1 109 ? -10.237 -6.524 11.461 1.00 89.88 109 THR A CA 1
ATOM 870 C C . THR A 1 109 ? -10.970 -6.052 10.205 1.00 89.88 109 THR A C 1
ATOM 872 O O . THR A 1 109 ? -10.445 -6.100 9.090 1.00 89.88 109 THR A O 1
ATOM 875 N N . ASN A 1 110 ? -12.171 -5.509 10.384 1.00 87.12 110 ASN A N 1
ATOM 876 C CA . ASN A 1 110 ? -12.993 -4.907 9.342 1.00 87.12 110 ASN A CA 1
ATOM 877 C C . ASN A 1 110 ? -12.786 -3.389 9.182 1.00 87.12 110 ASN A C 1
ATOM 879 O O . ASN A 1 110 ? -13.494 -2.773 8.384 1.00 87.12 110 ASN A O 1
ATOM 883 N N . ALA A 1 111 ? -11.846 -2.775 9.910 1.00 87.31 111 ALA A N 1
ATOM 884 C CA . ALA A 1 111 ? -11.554 -1.355 9.759 1.00 87.31 111 ALA A CA 1
ATOM 885 C C . ALA A 1 111 ? -11.106 -1.057 8.314 1.00 87.31 111 ALA A C 1
ATOM 887 O O . ALA A 1 111 ? -10.248 -1.775 7.783 1.00 87.31 111 ALA A O 1
ATOM 888 N N . PRO A 1 112 ? -11.645 -0.005 7.669 1.00 86.75 112 PRO A N 1
ATOM 889 C CA . PRO A 1 112 ? -11.178 0.419 6.358 1.00 86.75 112 PRO A CA 1
ATOM 890 C C . PRO A 1 112 ? -9.698 0.791 6.414 1.00 86.75 112 PRO A C 1
ATOM 892 O O . PRO A 1 112 ? -9.284 1.559 7.288 1.00 86.75 112 PRO A O 1
ATOM 895 N N . LEU A 1 113 ? -8.923 0.260 5.467 1.00 86.62 113 LEU A N 1
ATOM 896 C CA . LEU A 1 113 ? -7.502 0.546 5.309 1.00 86.62 113 LEU A CA 1
ATOM 897 C C . LEU A 1 113 ? -7.228 1.159 3.940 1.00 86.62 113 LEU A C 1
ATOM 899 O O . LEU A 1 113 ? -7.843 0.760 2.948 1.00 86.62 113 LEU A O 1
ATOM 903 N N . TYR A 1 114 ? -6.236 2.039 3.873 1.00 86.12 114 TYR A N 1
ATOM 904 C CA . TYR A 1 114 ? -5.681 2.517 2.611 1.00 86.12 114 TYR A CA 1
ATOM 905 C C . TYR A 1 114 ? -4.161 2.700 2.725 1.00 86.12 114 TYR A C 1
ATOM 907 O O . TYR A 1 114 ? -3.617 2.826 3.823 1.00 86.12 114 TYR A O 1
ATOM 915 N N . ALA A 1 115 ? -3.460 2.656 1.593 1.00 84.06 115 ALA A N 1
ATOM 916 C CA . ALA A 1 115 ? -2.027 2.926 1.528 1.00 84.06 115 ALA A CA 1
ATOM 917 C C . ALA A 1 115 ? -1.808 4.278 0.848 1.00 84.06 115 ALA A C 1
ATOM 919 O O . ALA A 1 115 ? -2.290 4.479 -0.264 1.00 84.06 115 ALA A O 1
ATOM 920 N N . SER A 1 116 ? -1.099 5.198 1.504 1.00 80.56 116 SER A N 1
ATOM 921 C CA . SER A 1 116 ? -0.800 6.517 0.924 1.00 80.56 116 SER A CA 1
ATOM 922 C C . SER A 1 116 ? 0.476 6.512 0.078 1.00 80.56 116 SER A C 1
ATOM 924 O O . SER A 1 116 ? 0.672 7.382 -0.759 1.00 80.56 116 SER A O 1
ATOM 926 N N . GLU A 1 117 ? 1.383 5.565 0.329 1.00 82.94 117 GLU A N 1
ATOM 927 C CA . GLU A 1 117 ? 2.644 5.404 -0.399 1.00 82.94 117 GLU A CA 1
ATOM 928 C C . GLU A 1 117 ? 3.036 3.924 -0.375 1.00 82.94 117 GLU A C 1
ATOM 930 O O . GLU A 1 117 ? 2.982 3.298 0.686 1.00 82.94 117 GLU A O 1
ATOM 935 N N . ILE A 1 118 ? 3.478 3.392 -1.519 1.00 84.19 118 ILE A N 1
ATOM 936 C CA . ILE A 1 118 ? 4.262 2.156 -1.614 1.00 84.19 118 ILE A CA 1
ATOM 937 C C . ILE A 1 118 ? 5.412 2.420 -2.586 1.00 84.19 118 ILE A C 1
ATOM 939 O O . ILE A 1 118 ? 5.181 2.848 -3.712 1.00 84.19 118 ILE A O 1
ATOM 943 N N . ARG A 1 119 ? 6.653 2.191 -2.154 1.00 82.62 119 ARG A N 1
ATOM 944 C CA . ARG A 1 119 ? 7.858 2.433 -2.966 1.00 82.62 119 ARG A CA 1
ATOM 945 C C . ARG A 1 119 ? 8.978 1.476 -2.610 1.00 82.62 119 ARG A C 1
ATOM 947 O O . ARG A 1 119 ? 8.968 0.897 -1.523 1.00 82.62 119 ARG A O 1
ATOM 954 N N . TRP A 1 120 ? 9.969 1.346 -3.486 1.00 82.88 120 TRP A N 1
ATOM 955 C CA . TRP A 1 120 ? 11.147 0.537 -3.191 1.00 82.88 120 TRP A CA 1
ATOM 956 C C . TRP A 1 120 ? 11.845 1.022 -1.921 1.00 82.88 120 TRP A C 1
ATOM 958 O O . TRP A 1 120 ? 11.987 2.224 -1.658 1.00 82.88 120 TRP A O 1
ATOM 968 N N . ARG A 1 121 ? 12.259 0.059 -1.099 1.00 84.62 121 ARG A N 1
ATOM 969 C CA . ARG A 1 121 ? 12.956 0.325 0.157 1.00 84.62 121 ARG A CA 1
ATOM 970 C C . ARG A 1 121 ? 14.350 0.883 -0.084 1.00 84.62 121 ARG A C 1
ATOM 972 O O . ARG A 1 121 ? 14.740 1.868 0.556 1.00 84.62 121 ARG A O 1
ATOM 979 N N . GLU A 1 122 ? 15.061 0.244 -0.997 1.00 84.31 122 GLU A N 1
ATOM 980 C CA . GLU A 1 122 ? 16.372 0.654 -1.470 1.00 84.31 122 GLU A CA 1
ATOM 981 C C . GLU A 1 122 ? 16.250 1.282 -2.860 1.00 84.31 122 GLU A C 1
ATOM 983 O O . GLU A 1 122 ? 15.207 1.194 -3.508 1.00 84.31 122 GLU A O 1
ATOM 988 N N . LYS A 1 123 ? 17.297 1.983 -3.299 1.00 82.44 123 LYS A N 1
ATOM 989 C CA . LYS A 1 123 ? 17.335 2.456 -4.684 1.00 82.44 123 LYS A CA 1
ATOM 990 C C . LYS A 1 123 ? 17.492 1.251 -5.613 1.00 82.44 123 LYS A C 1
ATOM 992 O O . LYS A 1 123 ? 18.251 0.338 -5.304 1.00 82.44 123 LYS A O 1
ATOM 997 N N . VAL A 1 124 ? 16.821 1.296 -6.750 1.00 75.94 124 VAL A N 1
ATOM 998 C CA . VAL A 1 124 ? 16.931 0.338 -7.848 1.00 75.94 124 VAL A CA 1
ATOM 999 C C . VAL A 1 124 ? 17.496 1.041 -9.077 1.00 75.94 124 VAL A C 1
ATOM 1001 O O . VAL A 1 124 ? 17.450 2.271 -9.168 1.00 75.94 124 VAL A O 1
ATOM 1004 N N . GLN A 1 125 ? 18.038 0.270 -10.014 1.00 76.38 125 GLN A N 1
ATOM 1005 C CA . GLN A 1 125 ? 18.496 0.808 -11.288 1.00 76.38 125 GLN A CA 1
ATOM 1006 C C . GLN A 1 125 ? 17.303 1.361 -12.072 1.00 76.38 125 GLN A C 1
ATOM 1008 O O . GLN A 1 125 ? 16.267 0.700 -12.169 1.00 76.38 125 GLN A O 1
ATOM 1013 N N . HIS A 1 126 ? 17.436 2.567 -12.620 1.00 72.19 126 HIS A N 1
ATOM 1014 C CA . HIS A 1 126 ? 16.410 3.134 -13.481 1.00 72.19 126 HIS A CA 1
ATOM 1015 C C . HIS A 1 126 ? 16.279 2.257 -14.741 1.00 72.19 126 HIS A C 1
ATOM 1017 O O . HIS A 1 126 ? 17.290 1.954 -15.377 1.00 72.19 126 HIS A O 1
ATOM 1023 N N . PRO A 1 127 ? 15.056 1.849 -15.122 1.00 64.88 127 PRO A N 1
ATOM 1024 C CA . PRO A 1 127 ? 14.825 0.898 -16.212 1.00 64.88 127 PRO A CA 1
ATOM 1025 C C . PRO A 1 127 ? 15.288 1.433 -17.576 1.00 64.88 127 PRO A C 1
ATOM 1027 O O . PRO A 1 127 ? 15.781 0.672 -18.401 1.00 64.88 127 PRO A O 1
ATOM 1030 N N . ILE A 1 128 ? 15.169 2.749 -17.785 1.00 67.06 128 ILE A N 1
ATOM 1031 C CA . ILE A 1 128 ? 15.637 3.459 -18.989 1.00 67.06 128 ILE A CA 1
ATOM 1032 C C . ILE A 1 128 ? 17.082 3.982 -18.844 1.00 67.06 128 ILE A C 1
ATOM 1034 O O . ILE A 1 128 ? 17.945 3.683 -19.667 1.00 67.06 128 ILE A O 1
ATOM 1038 N N . ILE A 1 129 ? 17.367 4.762 -17.793 1.00 71.31 129 ILE A N 1
ATOM 1039 C CA . ILE A 1 129 ? 18.656 5.439 -17.595 1.00 71.31 129 ILE A CA 1
ATOM 1040 C C . ILE A 1 129 ? 19.631 4.511 -16.847 1.00 71.31 129 ILE A C 1
ATOM 1042 O O . ILE A 1 129 ? 19.644 4.431 -15.618 1.00 71.31 129 ILE A O 1
ATOM 104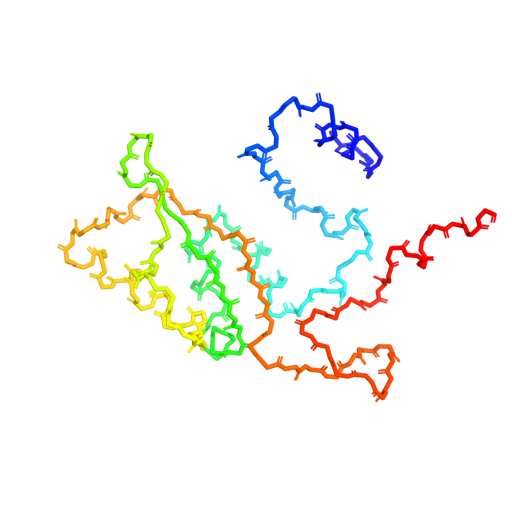6 N N . LYS A 1 130 ? 20.480 3.802 -17.600 1.00 73.75 130 LYS A N 1
ATOM 1047 C CA . LYS A 1 130 ? 21.354 2.722 -17.089 1.00 73.75 130 LYS A CA 1
ATOM 1048 C C . LYS A 1 130 ? 22.385 3.123 -16.026 1.00 73.75 130 LYS A C 1
ATOM 1050 O O . LYS A 1 130 ? 22.885 2.238 -15.344 1.00 73.75 130 LYS A O 1
ATOM 1055 N N . ASP A 1 131 ? 22.629 4.415 -15.820 1.00 82.62 131 ASP A N 1
ATOM 1056 C CA . ASP A 1 131 ? 23.589 4.921 -14.826 1.00 82.62 131 ASP A CA 1
ATOM 1057 C C . ASP A 1 131 ? 22.917 5.612 -13.622 1.00 82.62 131 ASP A C 1
ATOM 1059 O O . ASP A 1 131 ? 23.586 6.208 -12.777 1.00 82.62 131 ASP A O 1
ATOM 1063 N N . GLN A 1 132 ? 21.583 5.538 -13.505 1.00 75.50 132 GLN A N 1
ATOM 1064 C CA . GLN A 1 132 ? 20.834 6.236 -12.459 1.00 75.50 132 GLN A CA 1
ATOM 1065 C C . GLN A 1 132 ? 20.145 5.287 -11.472 1.00 75.50 132 GLN A C 1
ATOM 1067 O O . GLN A 1 132 ? 19.321 4.460 -11.841 1.00 75.50 132 GLN A O 1
ATOM 1072 N N . MET A 1 133 ? 20.413 5.473 -10.176 1.00 75.69 133 MET A N 1
ATOM 1073 C CA . MET A 1 133 ? 19.751 4.739 -9.091 1.00 75.69 133 MET A CA 1
ATOM 1074 C C . MET A 1 133 ? 18.595 5.557 -8.500 1.00 75.69 133 MET A C 1
ATOM 1076 O O . MET A 1 133 ? 18.816 6.620 -7.904 1.00 75.69 133 MET A O 1
ATOM 1080 N N . VAL A 1 134 ? 17.370 5.042 -8.585 1.00 68.38 134 VAL A N 1
ATOM 1081 C CA . VAL A 1 134 ? 16.130 5.730 -8.185 1.00 68.38 134 VAL A CA 1
ATOM 1082 C C . VAL A 1 134 ? 15.305 4.907 -7.194 1.00 68.38 134 VAL A C 1
ATOM 1084 O O . VAL A 1 134 ? 15.462 3.699 -7.091 1.00 68.38 134 VAL A O 1
ATOM 1087 N N . LYS A 1 135 ? 14.434 5.550 -6.406 1.00 64.25 135 LYS A N 1
ATOM 1088 C CA . LYS A 1 135 ? 13.476 4.846 -5.513 1.00 64.25 135 LYS A CA 1
ATOM 1089 C C . LYS A 1 135 ? 12.088 4.682 -6.131 1.00 64.25 135 LYS A C 1
ATOM 1091 O O . LYS A 1 135 ? 11.307 3.844 -5.687 1.00 64.25 135 LYS A O 1
ATOM 1096 N N . THR A 1 136 ? 11.820 5.500 -7.138 1.00 61.88 136 THR A N 1
ATOM 1097 C CA . THR A 1 136 ? 10.634 5.483 -7.977 1.00 61.88 136 THR A CA 1
ATOM 1098 C C . THR A 1 136 ? 11.174 5.465 -9.394 1.00 61.88 136 THR A C 1
ATOM 1100 O O . THR A 1 136 ? 11.930 6.361 -9.758 1.00 61.88 136 THR A O 1
ATOM 1103 N N . ALA A 1 137 ? 10.883 4.405 -10.133 1.00 57.94 137 ALA A N 1
ATOM 1104 C CA . ALA A 1 137 ? 11.332 4.225 -11.501 1.00 57.94 137 ALA A CA 1
ATOM 1105 C C . ALA A 1 137 ? 10.074 4.034 -12.336 1.00 57.94 137 ALA A C 1
ATOM 1107 O O . ALA A 1 137 ? 9.328 3.091 -12.076 1.00 57.94 137 ALA A O 1
ATOM 1108 N N . THR A 1 138 ? 9.828 4.937 -13.278 1.00 57.03 138 THR A N 1
ATOM 1109 C CA . THR A 1 138 ? 8.792 4.759 -14.289 1.00 57.03 138 THR A CA 1
ATOM 1110 C C . THR A 1 138 ? 9.457 4.467 -15.629 1.00 57.03 138 THR A C 1
ATOM 1112 O O . THR A 1 138 ? 10.572 4.916 -15.896 1.00 57.03 138 THR A O 1
ATOM 1115 N N . ASN A 1 139 ? 8.801 3.665 -16.464 1.00 50.53 139 ASN A N 1
ATOM 1116 C CA . ASN A 1 139 ? 9.288 3.374 -17.817 1.00 50.53 139 ASN A CA 1
ATOM 1117 C C . ASN A 1 139 ? 8.889 4.465 -18.823 1.00 50.53 139 ASN A C 1
ATOM 1119 O O . ASN A 1 139 ? 9.227 4.358 -19.997 1.00 50.53 139 ASN A O 1
ATOM 1123 N N . VAL A 1 140 ? 8.159 5.477 -18.353 1.00 51.88 140 VAL A N 1
ATOM 1124 C CA . VAL A 1 140 ? 7.675 6.634 -19.097 1.00 51.88 140 VAL A CA 1
ATOM 1125 C C . VAL A 1 140 ? 7.674 7.807 -18.114 1.00 51.88 140 VAL A C 1
ATOM 1127 O O . VAL A 1 140 ? 7.041 7.724 -17.056 1.00 51.88 140 VAL A O 1
ATOM 1130 N N . ASP A 1 141 ? 8.408 8.874 -18.399 1.00 54.12 141 ASP A N 1
ATOM 1131 C CA . ASP A 1 141 ? 8.294 10.136 -17.667 1.00 54.12 141 ASP A CA 1
ATOM 1132 C C . ASP A 1 141 ? 7.062 10.906 -18.182 1.00 54.12 141 ASP A C 1
ATOM 1134 O O . ASP A 1 141 ? 6.665 10.769 -19.338 1.00 54.12 141 ASP A O 1
ATOM 1138 N N . ILE A 1 142 ? 6.426 11.734 -17.351 1.00 47.78 142 ILE A N 1
ATOM 1139 C CA . ILE A 1 142 ? 5.323 12.599 -17.805 1.00 47.78 142 ILE A CA 1
ATOM 1140 C C . ILE A 1 142 ? 5.781 13.541 -18.930 1.00 47.78 142 ILE A C 1
ATOM 1142 O O . ILE A 1 142 ? 4.997 13.896 -19.812 1.00 47.78 142 ILE A O 1
ATOM 1146 N N . TYR A 1 143 ? 7.070 13.887 -18.941 1.00 47.03 143 TYR A N 1
ATOM 1147 C CA . TYR A 1 143 ? 7.689 14.668 -20.008 1.00 47.03 143 TYR A CA 1
ATOM 1148 C C . TYR A 1 143 ? 7.852 13.891 -21.322 1.00 47.03 143 TYR A C 1
ATOM 1150 O O . TYR A 1 143 ? 7.930 14.521 -22.369 1.00 47.03 143 TYR A O 1
ATOM 1158 N N . ASP A 1 144 ? 7.825 12.555 -21.303 1.00 51.78 144 ASP A N 1
ATOM 1159 C CA . ASP A 1 144 ? 7.887 11.741 -22.527 1.00 51.78 144 ASP A CA 1
ATOM 1160 C C . ASP A 1 144 ? 6.554 11.760 -23.296 1.00 51.78 144 ASP A C 1
ATOM 1162 O O . ASP A 1 144 ? 6.517 11.512 -24.501 1.00 51.78 144 ASP A O 1
ATOM 1166 N N . CYS A 1 145 ? 5.444 12.055 -22.610 1.00 45.94 145 CYS A N 1
ATOM 1167 C CA . CYS A 1 145 ? 4.101 12.120 -23.198 1.00 45.94 145 CYS A CA 1
ATOM 1168 C C . CYS A 1 145 ? 3.610 13.549 -23.457 1.00 45.94 145 CYS A C 1
ATOM 1170 O O . CYS A 1 145 ? 2.576 13.730 -24.100 1.00 45.94 145 CYS A O 1
ATOM 1172 N N . THR A 1 146 ? 4.321 14.557 -22.952 1.00 43.44 146 THR A N 1
ATOM 1173 C CA . THR A 1 146 ? 3.957 15.961 -23.143 1.00 43.44 146 THR A CA 1
ATOM 1174 C C . THR A 1 146 ? 4.789 16.510 -24.300 1.00 43.44 146 THR A C 1
ATOM 1176 O O . THR A 1 146 ? 6.013 16.540 -24.175 1.00 43.44 146 THR A O 1
ATOM 1179 N N . PRO A 1 147 ? 4.190 16.947 -25.426 1.00 39.53 147 PRO A N 1
ATOM 1180 C CA . PRO A 1 147 ? 4.948 17.661 -26.444 1.00 39.53 147 PRO A CA 1
ATOM 1181 C C . PRO A 1 147 ? 5.620 18.858 -25.773 1.00 39.53 147 PRO A C 1
ATOM 1183 O O . PRO A 1 147 ? 4.937 19.672 -25.149 1.00 39.53 147 PRO A O 1
ATOM 1186 N N . LEU A 1 148 ? 6.949 18.940 -25.854 1.00 45.53 148 LEU A N 1
ATOM 1187 C CA . LEU A 1 148 ? 7.661 20.149 -25.455 1.00 45.53 148 LEU A CA 1
ATOM 1188 C C . LEU A 1 148 ? 7.111 21.289 -26.318 1.00 45.53 148 LEU A C 1
ATOM 1190 O O . LEU A 1 148 ? 7.210 21.232 -27.546 1.00 45.53 148 LEU A O 1
ATOM 1194 N N . ALA A 1 149 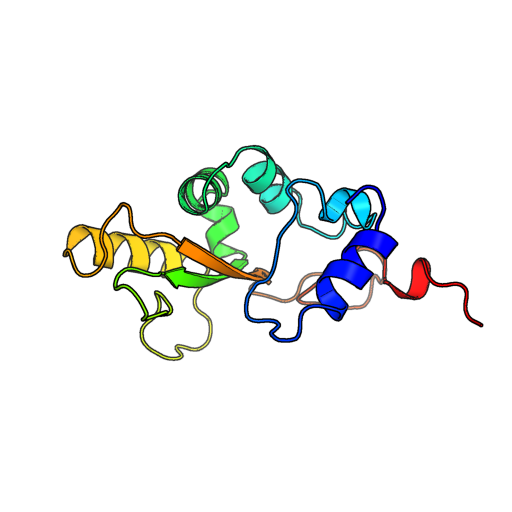? 6.450 22.241 -25.660 1.00 47.28 149 ALA A N 1
ATOM 1195 C CA . ALA A 1 149 ? 5.937 23.457 -26.276 1.00 47.28 149 ALA A CA 1
ATOM 1196 C C . ALA A 1 149 ? 7.077 24.332 -26.811 1.00 47.28 149 ALA A C 1
ATOM 1198 O O . ALA A 1 149 ? 8.154 24.356 -26.168 1.00 47.28 149 ALA A O 1
#

Organism: NCBI:txid327968

Secondary structure (DSSP, 8-state):
--SHHHHHHHHHSSS--------TTHHHHTT-TTSS-HHHHHHHHT-SSHHHHHHHH-HHHHHHEEEEEEEEEETTEEEESS-S--TT--HHHHHHHHHHHHHTTSS-TTS-EEEEEEEESS-EE-SS-TT-EESS--SS-HHHHS---

Foldseek 3Di:
DPAPVVVVCVCVPDPDNPDDDDDLCNCVRLVQLQLDDVLQNVLSNQDPAVVSSVVSSDDVNQQFKAWWKWWPQDPPDIDTLDDDDDPQDGSNNSVVSVVVCCVVVVGPPPIHMDIPDMWGSFWDQAPPHRVDTHGRHTPADPVNVDPDD

Radius of gyration: 17.11 Å; chains: 1; bounding box: 39×35×47 Å